Protein AF-J9E551-F1 (afdb_monomer_lite)

pLDDT: mean 91.36, std 9.84, range [47.44, 98.0]

InterPro domains:
  IPR011992 EF-hand domain pair [SSF47473] (1-54)
  IPR028846 Recoverin family [PTHR23055] (1-54)

Radius of gyration: 13.03 Å; chains: 1; bounding box: 33×25×29 Å

Organism: Wuchereria bancrofti (NCBI:txid6293)

Structure (mmCIF, N/CA/C/O backbone):
data_AF-J9E551-F1
#
_entry.id   AF-J9E551-F1
#
loop_
_atom_site.group_PDB
_atom_site.id
_atom_site.type_symbol
_atom_site.label_atom_id
_atom_site.label_alt_id
_atom_site.label_comp_id
_atom_site.label_asym_id
_atom_site.label_entity_id
_atom_site.label_seq_id
_atom_site.pdbx_PDB_ins_code
_atom_site.Cartn_x
_atom_site.Cartn_y
_atom_site.Cartn_z
_atom_site.occupancy
_atom_site.B_iso_or_equiv
_atom_site.auth_seq_id
_atom_site.auth_comp_id
_atom_site.auth_asym_id
_atom_site.auth_atom_id
_atom_site.pdbx_PDB_model_num
ATOM 1 N N . THR A 1 1 ? -19.045 5.674 5.111 1.00 94.25 1 THR A N 1
ATOM 2 C CA . THR A 1 1 ? -19.898 5.829 6.321 1.00 94.25 1 THR A CA 1
ATOM 3 C C . THR A 1 1 ? -19.077 5.676 7.602 1.00 94.25 1 THR A C 1
ATOM 5 O O . THR A 1 1 ? -17.981 5.128 7.554 1.00 94.25 1 THR A O 1
ATOM 8 N N . LYS A 1 2 ? -19.586 6.107 8.774 1.00 96.00 2 LYS A N 1
ATOM 9 C CA . LYS A 1 2 ? -18.881 5.935 10.071 1.00 96.00 2 LYS A CA 1
ATOM 10 C C . LYS A 1 2 ? -18.584 4.464 10.405 1.00 96.00 2 LYS A C 1
ATOM 12 O O . LYS A 1 2 ? -17.567 4.168 11.025 1.00 96.00 2 LYS A O 1
ATOM 17 N N . LYS A 1 3 ? -19.471 3.546 10.004 1.00 97.44 3 LYS A N 1
ATOM 18 C CA . LYS A 1 3 ? -19.305 2.102 10.220 1.00 97.44 3 LYS A CA 1
ATOM 19 C C . LYS A 1 3 ? -18.145 1.547 9.394 1.00 97.44 3 LYS A C 1
ATOM 21 O O . LYS A 1 3 ? -17.314 0.832 9.940 1.00 97.44 3 LYS A O 1
ATOM 26 N N . GLU A 1 4 ? -18.074 1.915 8.116 1.00 97.75 4 GLU A N 1
ATOM 27 C CA . GLU A 1 4 ? -16.977 1.501 7.235 1.00 97.75 4 GLU A CA 1
ATOM 28 C C . GLU A 1 4 ? -15.647 2.044 7.739 1.00 97.75 4 GLU A C 1
ATOM 30 O O . GLU A 1 4 ? -14.724 1.263 7.914 1.00 97.75 4 GLU A O 1
ATOM 35 N N . LEU A 1 5 ? -15.5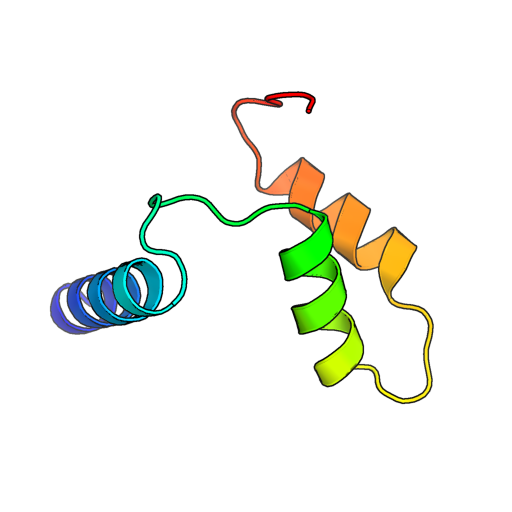65 3.334 8.084 1.00 97.44 5 LEU A N 1
ATOM 36 C CA . LEU A 1 5 ? -14.323 3.927 8.589 1.00 97.44 5 LEU A CA 1
ATOM 37 C C . LEU A 1 5 ? -13.780 3.182 9.819 1.00 97.44 5 LEU A C 1
ATOM 39 O O . LEU A 1 5 ? -12.599 2.859 9.883 1.00 97.44 5 LEU A O 1
ATOM 43 N N . ARG A 1 6 ? -14.653 2.850 10.780 1.00 97.69 6 ARG A N 1
ATOM 44 C CA . ARG A 1 6 ? -14.269 2.066 11.966 1.00 97.69 6 ARG A CA 1
ATOM 45 C C . ARG A 1 6 ? -13.800 0.659 11.613 1.00 97.69 6 ARG A C 1
ATOM 47 O O . ARG A 1 6 ? -12.932 0.132 12.300 1.00 97.69 6 ARG A O 1
ATOM 54 N N . LYS A 1 7 ? -14.393 0.039 10.591 1.00 98.00 7 LYS A N 1
ATOM 55 C CA . LYS A 1 7 ? -13.970 -1.276 10.106 1.00 98.00 7 LYS A CA 1
ATOM 56 C C . LYS A 1 7 ? -12.591 -1.192 9.452 1.00 98.00 7 LYS A C 1
ATOM 58 O O . LYS A 1 7 ? -11.706 -1.914 9.886 1.00 98.00 7 LYS A O 1
ATOM 63 N N . TRP A 1 8 ? -12.396 -0.260 8.520 1.00 97.50 8 TRP A N 1
ATOM 64 C CA . TRP A 1 8 ? -11.106 -0.014 7.872 1.00 97.50 8 TRP A CA 1
ATOM 65 C C . TRP A 1 8 ? -9.995 0.254 8.889 1.00 97.50 8 TRP A C 1
ATOM 67 O O . TRP A 1 8 ? -8.939 -0.353 8.796 1.00 97.50 8 TRP A O 1
ATOM 77 N N . TYR A 1 9 ? -10.251 1.078 9.908 1.00 96.94 9 TYR A N 1
ATOM 78 C CA . TYR A 1 9 ? -9.277 1.329 10.973 1.00 96.94 9 TYR A CA 1
ATOM 79 C C . TYR A 1 9 ? -8.930 0.068 11.779 1.00 96.94 9 TYR A C 1
ATOM 81 O O . TYR A 1 9 ? -7.761 -0.196 12.033 1.00 96.94 9 TYR A O 1
ATOM 89 N N . LYS A 1 10 ? -9.931 -0.731 12.175 1.00 97.94 10 LYS A N 1
ATOM 90 C CA . LYS A 1 10 ? -9.689 -1.982 12.913 1.00 97.94 10 LYS A CA 1
ATOM 91 C C . LYS A 1 10 ? -8.883 -2.985 12.098 1.00 97.94 10 LYS A C 1
ATOM 93 O O . LYS A 1 10 ? -7.970 -3.593 12.643 1.00 97.94 10 LYS A O 1
ATOM 98 N N . ASP A 1 11 ? -9.241 -3.154 10.829 1.00 97.81 11 ASP A N 1
ATOM 99 C CA . ASP A 1 11 ? -8.545 -4.065 9.922 1.00 97.81 11 ASP A CA 1
ATOM 100 C C . ASP A 1 11 ? -7.102 -3.564 9.695 1.00 97.81 11 ASP A C 1
ATOM 102 O O . ASP A 1 11 ? -6.159 -4.337 9.822 1.00 97.81 11 ASP A O 1
ATOM 106 N N . PHE A 1 12 ? -6.906 -2.250 9.530 1.00 96.50 12 PHE A N 1
ATOM 107 C CA . PHE A 1 12 ? -5.580 -1.642 9.401 1.00 96.50 12 PHE A CA 1
ATOM 108 C C . PHE A 1 12 ? -4.693 -1.852 10.635 1.00 96.50 12 PHE A C 1
ATOM 110 O O . PHE A 1 12 ? -3.570 -2.311 10.493 1.00 96.50 12 PHE A O 1
ATOM 117 N N . ILE A 1 13 ? -5.182 -1.575 11.848 1.00 97.94 13 ILE A N 1
ATOM 118 C CA . ILE A 1 13 ? -4.396 -1.781 13.080 1.00 97.94 13 ILE A CA 1
ATOM 119 C C . ILE A 1 13 ? -4.105 -3.265 13.330 1.00 97.94 13 ILE A C 1
ATOM 121 O O . ILE A 1 13 ? -3.079 -3.608 13.911 1.00 97.94 13 ILE A O 1
ATOM 125 N N . LYS A 1 14 ? -4.997 -4.161 12.899 1.00 97.06 14 LYS A N 1
ATOM 126 C CA . LYS A 1 14 ? -4.768 -5.603 12.994 1.00 97.06 14 LYS A CA 1
ATOM 127 C C . LYS A 1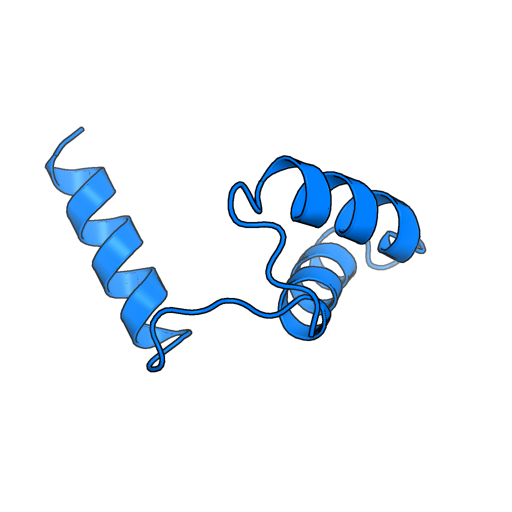 14 ? -3.604 -6.046 12.103 1.00 97.06 14 LYS A C 1
ATOM 129 O O . LYS A 1 14 ? -2.785 -6.842 12.556 1.00 97.06 14 LYS A O 1
ATOM 134 N N . ASP A 1 15 ? -3.549 -5.546 10.872 1.00 94.25 15 ASP A N 1
ATOM 135 C CA . ASP A 1 15 ? -2.529 -5.934 9.891 1.00 94.25 15 ASP A CA 1
ATOM 136 C C . ASP A 1 15 ? -1.212 -5.158 10.090 1.00 94.25 15 ASP A C 1
ATOM 138 O O . ASP A 1 15 ? -0.133 -5.702 9.865 1.00 94.25 15 ASP A O 1
ATOM 142 N N . TYR A 1 16 ? -1.296 -3.925 10.600 1.00 94.75 16 TYR A N 1
ATOM 143 C CA . TYR A 1 16 ? -0.177 -3.023 10.885 1.00 94.75 16 TYR A CA 1
ATOM 144 C C . TYR A 1 16 ? -0.236 -2.532 12.343 1.00 94.75 16 TYR A C 1
ATOM 146 O O . TYR A 1 16 ? -0.664 -1.404 12.605 1.00 94.75 16 TYR A O 1
ATOM 154 N N . PRO A 1 17 ? 0.210 -3.342 13.325 1.00 95.00 17 PRO A N 1
ATOM 155 C CA . PRO A 1 17 ? 0.076 -3.022 14.752 1.00 95.00 17 PRO A CA 1
ATOM 156 C C . PRO A 1 17 ? 0.769 -1.729 15.199 1.00 95.00 17 PRO A C 1
ATOM 158 O O . P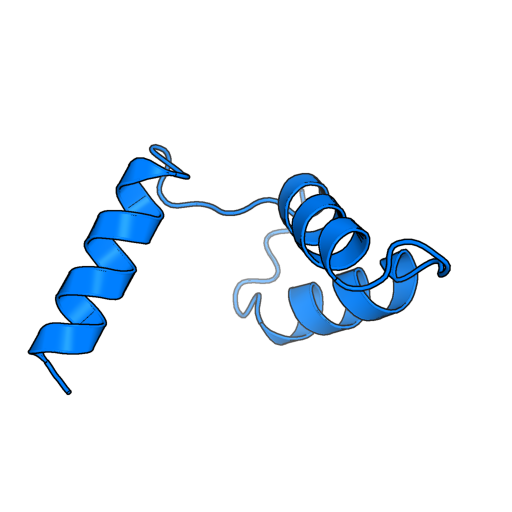RO A 1 17 ? 0.354 -1.127 16.186 1.00 95.00 17 PRO A O 1
ATOM 161 N N . ALA A 1 18 ? 1.807 -1.290 14.476 1.00 93.56 18 ALA A N 1
ATOM 162 C CA . ALA A 1 18 ? 2.484 -0.015 14.722 1.00 93.56 18 ALA A CA 1
ATOM 163 C C . ALA A 1 18 ? 1.644 1.207 14.302 1.00 93.56 18 ALA A C 1
ATOM 165 O O . ALA A 1 18 ? 1.980 2.331 14.655 1.00 93.56 18 ALA A O 1
ATOM 166 N N . GLY A 1 19 ? 0.552 1.001 13.559 1.00 94.25 19 GLY A N 1
ATOM 167 C CA . GLY A 1 19 ? -0.256 2.078 12.990 1.00 94.25 19 GLY A CA 1
ATOM 168 C C . GLY A 1 19 ? 0.364 2.727 11.752 1.00 94.25 19 GLY A C 1
ATOM 169 O O . GLY A 1 19 ? -0.103 3.780 11.327 1.00 94.25 19 GLY A O 1
ATOM 170 N N . GLU A 1 20 ? 1.380 2.099 11.162 1.00 92.06 20 GLU A N 1
ATOM 171 C CA . GLU A 1 20 ? 2.136 2.611 10.022 1.00 92.06 20 GLU A CA 1
ATOM 172 C C . GLU A 1 20 ? 2.250 1.541 8.935 1.00 92.06 20 GLU A C 1
ATOM 174 O O . GLU A 1 20 ? 2.460 0.365 9.233 1.00 92.06 20 GLU A O 1
ATOM 179 N N . LEU A 1 21 ? 2.137 1.966 7.677 1.00 92.19 21 LEU A N 1
ATOM 180 C CA . LEU A 1 21 ? 2.366 1.139 6.495 1.00 92.19 21 LEU A CA 1
ATOM 181 C C . LEU A 1 21 ? 3.619 1.653 5.791 1.00 92.19 21 LEU A C 1
ATOM 183 O O . LEU A 1 21 ? 3.641 2.796 5.332 1.00 92.19 21 LEU A O 1
ATOM 187 N N . ARG A 1 22 ? 4.660 0.827 5.703 1.00 92.19 22 ARG A N 1
ATOM 188 C CA . ARG A 1 22 ? 5.944 1.221 5.106 1.00 92.19 22 ARG A CA 1
ATOM 189 C C . ARG A 1 22 ? 5.937 1.046 3.591 1.00 92.19 22 ARG A C 1
ATOM 191 O O . ARG A 1 22 ? 5.174 0.253 3.040 1.00 92.19 22 ARG A O 1
ATOM 198 N N . MET A 1 23 ? 6.857 1.739 2.917 1.00 91.44 23 MET A N 1
ATOM 199 C CA . MET A 1 23 ? 7.021 1.669 1.458 1.00 91.44 23 MET A CA 1
ATOM 200 C C . MET A 1 23 ? 7.184 0.224 0.951 1.00 91.44 23 MET A C 1
ATOM 202 O O . MET A 1 23 ? 6.547 -0.164 -0.024 1.00 91.44 23 MET A O 1
ATOM 206 N N . GLU A 1 24 ? 7.992 -0.594 1.631 1.00 92.62 24 GLU A N 1
ATOM 207 C CA . GLU A 1 24 ? 8.234 -1.992 1.240 1.00 92.62 24 GLU A CA 1
ATOM 208 C C . GLU A 1 24 ? 6.955 -2.846 1.288 1.00 92.62 24 GLU A C 1
ATOM 210 O O . GLU A 1 24 ? 6.684 -3.650 0.394 1.00 92.62 24 GLU A O 1
ATOM 215 N N . GLU 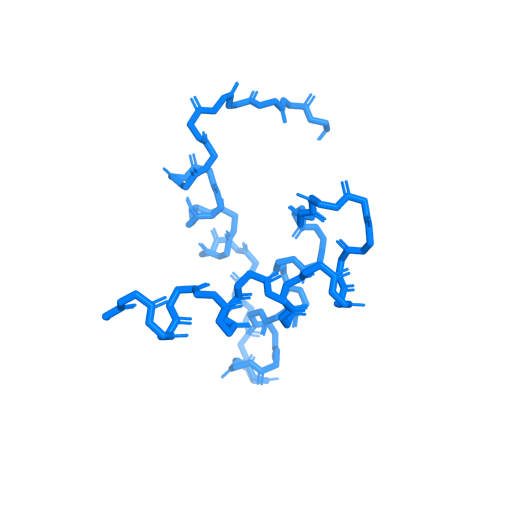A 1 25 ? 6.124 -2.639 2.311 1.00 93.31 25 GLU A N 1
ATOM 216 C CA . GLU A 1 25 ? 4.834 -3.317 2.466 1.00 93.31 25 GLU A CA 1
ATOM 217 C C . GLU A 1 25 ? 3.845 -2.838 1.397 1.00 93.31 25 GLU A C 1
ATOM 219 O O . GLU A 1 25 ? 3.143 -3.646 0.786 1.00 93.31 25 GLU A O 1
ATOM 224 N N . PHE A 1 26 ? 3.858 -1.539 1.090 1.00 93.50 26 PHE A N 1
ATOM 225 C CA . PHE A 1 26 ? 3.058 -0.952 0.018 1.00 93.50 26 PHE A CA 1
ATOM 226 C C . PHE A 1 26 ? 3.421 -1.521 -1.361 1.00 93.50 26 PHE A C 1
ATOM 228 O O . PHE A 1 26 ? 2.537 -1.851 -2.155 1.00 93.50 26 PHE A O 1
ATOM 235 N N . HIS A 1 27 ? 4.713 -1.717 -1.642 1.00 94.56 27 HIS A N 1
ATOM 236 C CA . HIS A 1 27 ? 5.167 -2.405 -2.856 1.00 94.56 27 HIS A CA 1
ATOM 237 C C . HIS A 1 27 ? 4.646 -3.838 -2.928 1.00 94.56 27 HIS A C 1
ATOM 239 O O . HIS A 1 27 ? 4.194 -4.265 -3.992 1.00 94.56 27 HIS A O 1
ATOM 245 N N . ASN A 1 28 ? 4.674 -4.576 -1.817 1.00 93.75 28 ASN A N 1
ATOM 246 C CA . ASN A 1 28 ? 4.181 -5.953 -1.773 1.00 93.75 28 ASN A CA 1
ATOM 247 C C . ASN A 1 28 ? 2.677 -6.036 -2.054 1.00 93.75 28 ASN A C 1
ATOM 249 O O . ASN A 1 28 ? 2.260 -6.910 -2.814 1.00 93.75 28 ASN A O 1
ATOM 253 N N . ILE A 1 29 ? 1.882 -5.097 -1.530 1.00 94.31 29 ILE A N 1
ATOM 254 C CA . ILE A 1 29 ? 0.455 -4.978 -1.867 1.00 94.31 29 ILE A CA 1
ATOM 255 C C . ILE A 1 29 ? 0.294 -4.816 -3.382 1.00 94.31 29 ILE A C 1
ATOM 257 O O . ILE A 1 29 ? -0.425 -5.581 -4.018 1.00 94.31 29 ILE A O 1
ATOM 261 N N . TYR A 1 30 ? 1.009 -3.870 -3.993 1.00 94.56 30 TYR A N 1
ATOM 262 C CA . TYR A 1 30 ? 0.900 -3.626 -5.433 1.00 94.56 30 TYR A CA 1
ATOM 263 C C . TYR A 1 30 ? 1.356 -4.821 -6.282 1.00 94.56 30 TYR A C 1
ATOM 265 O O . TYR A 1 30 ? 0.718 -5.129 -7.286 1.00 94.56 30 TYR A O 1
ATOM 273 N N . LYS A 1 31 ? 2.399 -5.554 -5.879 1.00 95.06 31 LYS A N 1
ATOM 274 C CA . LYS A 1 31 ? 2.823 -6.785 -6.573 1.00 95.06 31 LYS A CA 1
ATOM 275 C C . LYS A 1 31 ? 1.733 -7.859 -6.593 1.00 95.06 31 LYS A C 1
ATOM 277 O O . LYS A 1 31 ? 1.612 -8.562 -7.590 1.00 95.06 31 LYS A O 1
ATOM 282 N N . GLN A 1 32 ? 0.911 -7.960 -5.546 1.00 94.38 32 GLN A N 1
ATOM 283 C CA . GLN A 1 32 ? -0.221 -8.896 -5.524 1.00 94.38 32 GLN A CA 1
ATOM 284 C C . GLN A 1 32 ? -1.300 -8.535 -6.558 1.00 94.38 32 GLN A C 1
ATOM 286 O O . GLN A 1 32 ? -1.911 -9.431 -7.135 1.00 94.38 32 GLN A O 1
ATOM 291 N N . PHE A 1 33 ? -1.513 -7.243 -6.829 1.00 93.44 33 PHE A N 1
ATOM 292 C CA . PHE A 1 33 ? -2.465 -6.776 -7.848 1.00 93.44 33 PHE A CA 1
ATOM 293 C C . PHE A 1 33 ? -1.915 -6.846 -9.278 1.00 93.44 33 PHE A C 1
ATOM 295 O O . PHE A 1 33 ? -2.689 -6.986 -10.225 1.00 93.44 33 PHE A O 1
ATOM 302 N N . PHE A 1 34 ? -0.593 -6.771 -9.444 1.00 92.88 34 PHE A N 1
ATOM 303 C CA . PHE A 1 34 ? 0.085 -6.790 -10.742 1.00 92.88 34 PHE A CA 1
ATOM 304 C C . PHE A 1 34 ? 1.090 -7.953 -10.834 1.00 92.88 34 PHE A C 1
ATOM 306 O O . PHE A 1 34 ? 2.286 -7.707 -10.990 1.00 92.88 34 PHE A O 1
ATOM 313 N N . PRO A 1 35 ? 0.641 -9.224 -10.779 1.00 91.94 35 PRO A N 1
ATOM 314 C CA . PRO A 1 35 ? 1.536 -10.382 -10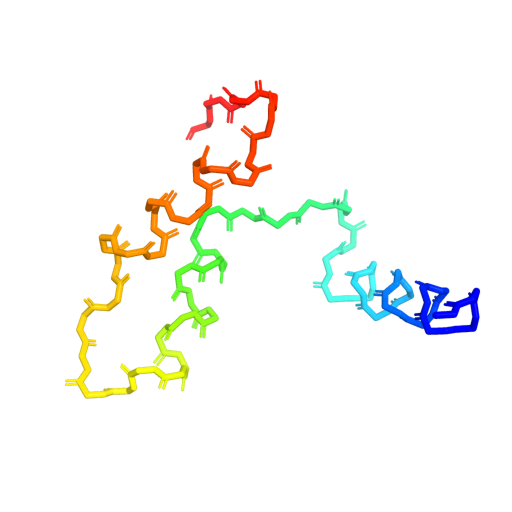.665 1.00 91.94 35 PRO A CA 1
ATOM 315 C C . PRO A 1 35 ? 2.491 -10.561 -11.856 1.00 91.94 35 PRO A C 1
ATOM 317 O O . PRO A 1 35 ? 3.545 -11.170 -11.710 1.00 91.94 35 PRO A O 1
ATOM 320 N N . ASN A 1 36 ? 2.136 -10.016 -13.025 1.00 94.62 36 ASN A N 1
ATOM 321 C CA . ASN A 1 36 ? 2.921 -10.118 -14.260 1.00 94.62 36 ASN A CA 1
ATOM 322 C C . ASN A 1 36 ? 3.599 -8.793 -14.663 1.00 94.62 36 ASN A C 1
ATOM 324 O O . ASN A 1 36 ? 4.056 -8.663 -15.797 1.00 94.62 36 ASN A O 1
ATOM 328 N N . GLY A 1 37 ? 3.616 -7.788 -13.783 1.00 93.00 37 GLY A N 1
ATOM 329 C CA . GLY A 1 37 ? 4.217 -6.480 -14.049 1.00 93.00 37 GLY A CA 1
ATOM 330 C C . GLY A 1 37 ? 5.196 -6.054 -12.958 1.00 93.00 37 GLY A C 1
ATOM 331 O O . GLY A 1 37 ? 5.286 -6.685 -11.909 1.00 93.00 37 GLY A O 1
ATOM 332 N N . ASP A 1 38 ? 5.908 -4.951 -13.196 1.00 94.25 38 ASP A N 1
ATOM 333 C CA . ASP A 1 38 ? 6.681 -4.265 -12.158 1.00 94.25 38 ASP A CA 1
ATOM 334 C C . ASP A 1 38 ? 5.952 -2.981 -11.724 1.00 94.25 38 ASP A C 1
ATOM 336 O O . ASP A 1 38 ? 6.091 -1.935 -12.369 1.00 94.25 38 ASP A O 1
ATOM 340 N N . PRO A 1 39 ? 5.155 -3.028 -10.641 1.00 95.12 39 PRO A N 1
ATOM 341 C CA . PRO A 1 39 ? 4.428 -1.862 -10.168 1.00 95.12 39 PRO A CA 1
ATOM 342 C C . PRO A 1 39 ? 5.287 -0.937 -9.298 1.00 95.12 39 PRO A C 1
ATOM 344 O O . PRO A 1 39 ? 4.768 0.074 -8.834 1.00 95.12 39 PRO A O 1
ATOM 347 N N . THR A 1 40 ? 6.570 -1.236 -9.062 1.00 94.06 40 THR A N 1
ATOM 348 C CA . THR A 1 40 ? 7.405 -0.555 -8.054 1.00 94.06 40 THR A CA 1
ATOM 349 C C . THR A 1 40 ? 7.410 0.962 -8.236 1.00 94.06 40 THR A C 1
ATOM 351 O O . THR A 1 40 ? 7.115 1.698 -7.299 1.00 94.06 40 THR A O 1
ATOM 354 N N . LYS A 1 41 ? 7.657 1.456 -9.458 1.00 94.69 41 LYS A N 1
ATOM 355 C CA . LYS A 1 41 ? 7.678 2.906 -9.737 1.00 94.69 41 LYS A CA 1
ATOM 356 C C . LYS A 1 41 ? 6.328 3.572 -9.478 1.00 94.69 41 LYS A C 1
ATOM 358 O O . LYS A 1 41 ? 6.281 4.668 -8.925 1.00 94.69 41 LYS A O 1
ATOM 363 N N . PHE A 1 42 ? 5.242 2.914 -9.881 1.00 94.69 42 PHE A N 1
ATOM 364 C CA . PHE A 1 42 ? 3.895 3.437 -9.684 1.00 94.69 42 PHE A CA 1
ATOM 365 C C . PHE A 1 42 ? 3.510 3.427 -8.203 1.00 94.69 42 PHE A C 1
ATOM 367 O O . PHE A 1 42 ? 3.029 4.432 -7.692 1.00 94.69 42 PHE A O 1
ATOM 374 N N . ALA A 1 43 ? 3.804 2.339 -7.494 1.00 95.12 43 ALA A N 1
ATOM 375 C CA . ALA A 1 43 ? 3.565 2.211 -6.065 1.00 95.12 43 ALA A CA 1
ATOM 376 C C . ALA A 1 43 ? 4.343 3.271 -5.269 1.00 95.12 43 ALA A C 1
ATOM 378 O O . ALA A 1 43 ? 3.755 3.930 -4.418 1.00 95.12 43 ALA A O 1
ATOM 379 N N . THR A 1 44 ? 5.614 3.524 -5.601 1.00 94.62 44 THR A N 1
ATOM 380 C CA . THR A 1 44 ? 6.396 4.618 -5.000 1.00 94.62 44 THR A CA 1
ATOM 381 C C . THR A 1 44 ? 5.775 5.984 -5.273 1.00 94.62 44 THR A C 1
ATOM 383 O O . THR A 1 44 ? 5.659 6.799 -4.361 1.00 94.62 44 THR A O 1
ATOM 386 N N . PHE A 1 45 ? 5.359 6.252 -6.516 1.00 94.44 45 PHE A N 1
ATOM 387 C CA . PHE A 1 45 ? 4.702 7.514 -6.857 1.00 94.44 45 PHE A CA 1
ATOM 388 C C . PHE A 1 45 ? 3.429 7.720 -6.032 1.00 94.44 45 PHE A C 1
ATOM 390 O O . PHE A 1 45 ? 3.259 8.775 -5.425 1.00 94.44 45 PHE A O 1
ATOM 397 N N . VAL A 1 46 ? 2.566 6.703 -5.963 1.00 93.88 46 VAL A N 1
ATOM 398 C CA . VAL A 1 46 ? 1.331 6.761 -5.178 1.00 93.88 46 VAL A CA 1
ATOM 399 C C . VAL A 1 46 ? 1.648 6.953 -3.696 1.00 93.88 46 VAL A C 1
ATOM 401 O O . VAL A 1 46 ? 1.101 7.867 -3.090 1.00 93.88 46 VAL A O 1
ATOM 404 N N . PHE A 1 47 ? 2.562 6.171 -3.118 1.00 92.75 47 PHE A N 1
ATOM 405 C CA . PHE A 1 47 ? 2.939 6.304 -1.709 1.00 92.75 47 PHE A CA 1
ATOM 406 C C . PHE A 1 47 ? 3.383 7.733 -1.374 1.00 92.75 47 PHE A C 1
ATOM 408 O O . PHE A 1 47 ? 2.870 8.328 -0.433 1.00 92.75 47 PHE A O 1
ATOM 415 N N . ASN A 1 48 ? 4.247 8.328 -2.201 1.00 91.38 48 ASN A N 1
ATOM 416 C CA . ASN A 1 48 ? 4.743 9.693 -2.001 1.00 91.38 48 ASN A CA 1
ATOM 417 C C . ASN A 1 48 ? 3.659 10.773 -2.142 1.00 91.38 48 ASN A C 1
ATOM 419 O O . ASN A 1 48 ? 3.798 11.854 -1.576 1.00 91.38 48 ASN A O 1
ATOM 423 N N . VAL A 1 49 ? 2.602 10.516 -2.918 1.00 92.00 49 VAL A N 1
ATOM 424 C CA . VAL A 1 49 ? 1.441 11.416 -3.014 1.00 92.00 49 VAL A CA 1
ATOM 425 C C . VAL A 1 49 ? 0.560 11.310 -1.767 1.00 92.00 49 VAL A C 1
ATOM 427 O O . VAL A 1 49 ? -0.004 12.312 -1.334 1.00 92.00 49 VAL A O 1
ATOM 430 N N . PHE A 1 50 ? 0.434 10.114 -1.190 1.00 87.56 50 PHE A N 1
ATOM 431 C CA . PHE A 1 50 ? -0.364 9.878 0.016 1.00 87.56 50 PHE A CA 1
ATOM 432 C C . PHE A 1 50 ? 0.360 10.298 1.306 1.00 87.56 50 PHE A C 1
ATOM 434 O O . PHE A 1 50 ? -0.297 10.786 2.230 1.00 87.56 50 PHE A O 1
ATOM 441 N N . ASP A 1 51 ? 1.686 10.153 1.380 1.00 85.75 51 ASP A N 1
ATOM 442 C CA . ASP A 1 51 ? 2.480 10.579 2.534 1.00 85.75 51 ASP A CA 1
ATOM 443 C C . ASP A 1 51 ? 2.609 12.108 2.593 1.00 85.75 51 ASP A C 1
ATOM 445 O O . ASP A 1 51 ? 3.528 12.732 2.059 1.00 85.75 51 ASP A O 1
ATOM 449 N N . SER A 1 52 ? 1.658 12.720 3.295 1.00 80.00 52 SER A N 1
ATOM 450 C CA . SER A 1 52 ? 1.596 14.170 3.496 1.00 80.00 52 SER A CA 1
ATOM 451 C C . SER A 1 52 ? 2.721 14.701 4.387 1.00 80.00 52 SER A C 1
ATOM 453 O O . SER A 1 52 ? 3.047 15.886 4.312 1.00 80.00 52 SER A O 1
ATOM 455 N N . ASN A 1 53 ? 3.317 13.843 5.219 1.00 79.69 53 ASN A N 1
ATOM 456 C CA . ASN A 1 53 ? 4.363 14.232 6.160 1.00 79.69 53 ASN A CA 1
ATOM 457 C C . ASN A 1 53 ? 5.769 14.080 5.563 1.00 79.69 53 ASN A C 1
ATOM 459 O O . ASN A 1 53 ? 6.725 14.574 6.161 1.00 79.69 53 ASN A O 1
ATOM 463 N N . LYS A 1 54 ? 5.894 13.441 4.388 1.00 69.81 54 LYS A N 1
ATOM 464 C CA . LYS A 1 54 ? 7.161 13.151 3.696 1.00 69.81 54 LYS A CA 1
ATOM 465 C C . LYS A 1 54 ? 8.228 12.606 4.643 1.00 69.81 54 LYS A C 1
ATOM 467 O O . LYS A 1 54 ? 9.395 13.005 4.545 1.00 69.81 54 LYS A O 1
ATOM 472 N N . VAL A 1 55 ? 7.837 11.763 5.599 1.00 64.38 55 VAL A N 1
ATOM 473 C CA . VAL A 1 55 ? 8.788 11.229 6.577 1.00 64.38 55 VAL A CA 1
ATOM 474 C C . VAL A 1 55 ? 9.683 10.276 5.805 1.00 64.38 55 VAL A C 1
ATOM 476 O O . VAL A 1 55 ? 9.311 9.155 5.475 1.00 64.38 55 VAL A O 1
ATOM 479 N N . SER A 1 56 ? 10.842 10.795 5.419 1.00 54.28 56 SER A N 1
ATOM 480 C CA . SER A 1 56 ? 11.825 10.080 4.625 1.00 54.28 56 SER A CA 1
ATOM 481 C C . SER A 1 56 ? 12.502 9.088 5.563 1.00 54.28 56 SER A C 1
ATOM 483 O O . SER A 1 56 ? 13.311 9.507 6.387 1.00 54.28 56 SER A O 1
ATOM 485 N N . ASN A 1 57 ? 12.130 7.812 5.478 1.00 47.44 57 ASN A N 1
ATOM 486 C CA . ASN A 1 57 ? 12.950 6.714 5.990 1.00 47.44 57 ASN A CA 1
ATOM 487 C C . ASN A 1 57 ? 13.747 6.119 4.833 1.00 47.44 57 ASN A C 1
ATOM 489 O O . ASN A 1 57 ? 13.108 5.780 3.81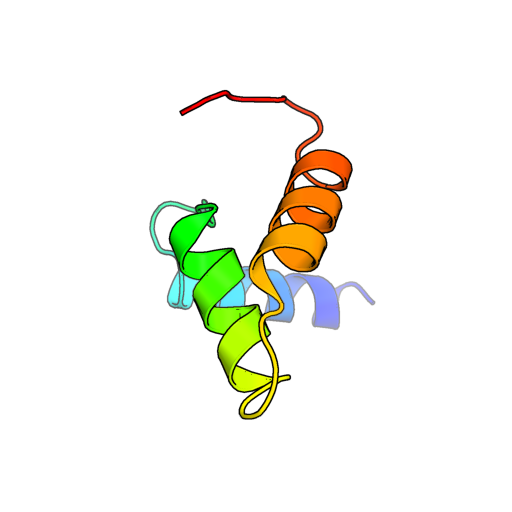0 1.00 47.44 57 ASN A O 1
#

Sequence (57 aa):
TKKELRKWYKDFIKDYPAGELRMEEFHNIYKQFFPNGDPTKFATFVFNVFDSNKVSN

Secondary structure (DSSP, 8-state):
-HHHHHHHHHHHHHH-TTS---HHHHHHHHHHH-TTS--HHHHHHHHHHH-TT----

Foldseek 3Di:
DVVVVVVVQVVQCVVVVVSDDDLVNQLVVVCVVVVPDRCSVVSVVVVCVVPPVPPPD